Protein AF-A0A933LSF4-F1 (afdb_monomer_lite)

Foldseek 3Di:
DWDADWDQDPNDIDGDDPDPPVQDTDDDDDDDPDPKDKDKDKDAQADDQSWDWDWAPDPDSQATWTFIDGQNQQKTWIWGRHNNDTDTPDIDGHDPPTDDGRDIDMDMDID

Secondary structure (DSSP, 8-state):
-B-S-EEEETTEEEE--S---SSPP-B--PPPS-SS-EEEEEE---STT-EEEEEEEEEETTEEEEEEEETTTTEEEEEEEETTEEEEEEEEEPPSSPP-TT--EEEEEE-

Radius of gyration: 13.78 Å; chains: 1; bounding box: 34×35×35 Å

pLDDT: mean 86.07, std 11.58, range [51.16, 98.0]

Structure (mmCIF, N/CA/C/O backbone):
data_AF-A0A933LSF4-F1
#
_entry.id   AF-A0A933LSF4-F1
#
loop_
_atom_site.group_PDB
_atom_site.id
_atom_site.type_symbol
_atom_site.label_atom_id
_atom_site.label_alt_id
_atom_site.label_comp_id
_atom_site.label_asym_id
_atom_site.label_entity_id
_atom_site.label_seq_id
_atom_site.pdbx_PDB_ins_code
_atom_site.Cartn_x
_atom_site.Cartn_y
_atom_site.Cartn_z
_atom_site.occupancy
_atom_site.B_iso_or_equiv
_atom_site.auth_seq_id
_atom_site.auth_comp_id
_atom_site.auth_asym_id
_atom_site.auth_atom_id
_atom_site.pdbx_PDB_model_num
ATOM 1 N N . MET A 1 1 ? 17.185 -1.606 -0.498 1.00 57.97 1 MET A N 1
ATOM 2 C CA . MET A 1 1 ? 17.235 -0.217 -1.018 1.00 57.97 1 MET A CA 1
ATOM 3 C C . MET A 1 1 ? 16.125 0.599 -0.364 1.00 57.97 1 MET A C 1
ATOM 5 O O . MET A 1 1 ? 15.085 0.028 -0.051 1.00 57.97 1 MET A O 1
ATOM 9 N N . THR A 1 2 ? 16.356 1.887 -0.109 1.00 63.44 2 THR A N 1
ATOM 10 C CA . THR A 1 2 ? 15.407 2.807 0.543 1.00 63.44 2 THR A CA 1
ATOM 11 C C . THR A 1 2 ? 15.080 3.956 -0.401 1.00 63.44 2 THR A C 1
ATOM 13 O O . THR A 1 2 ? 15.995 4.671 -0.800 1.00 63.44 2 THR A O 1
ATOM 16 N N . SER A 1 3 ? 13.807 4.144 -0.746 1.00 73.12 3 SER A N 1
ATOM 17 C CA . SER A 1 3 ? 13.316 5.414 -1.294 1.00 73.12 3 SER A CA 1
ATOM 18 C C . SER A 1 3 ? 12.595 6.196 -0.200 1.00 73.12 3 SER A C 1
ATOM 20 O O . SER A 1 3 ? 11.920 5.608 0.650 1.00 73.12 3 SER A O 1
ATOM 22 N N . GLY A 1 4 ? 12.764 7.516 -0.213 1.00 76.06 4 GLY A N 1
ATOM 23 C CA . GLY A 1 4 ? 12.236 8.404 0.814 1.00 76.06 4 GLY A CA 1
ATOM 24 C C . GLY A 1 4 ? 13.066 8.494 2.098 1.00 76.06 4 GLY A C 1
ATOM 25 O O . GLY A 1 4 ? 14.051 7.775 2.287 1.00 76.06 4 GLY A O 1
ATOM 26 N N . THR A 1 5 ? 12.650 9.386 2.987 1.00 83.12 5 THR A N 1
ATOM 27 C CA . THR A 1 5 ? 13.227 9.638 4.307 1.00 83.12 5 THR A CA 1
ATOM 28 C C . THR A 1 5 ? 12.510 8.785 5.338 1.00 83.12 5 THR A C 1
ATOM 30 O O . THR A 1 5 ? 11.282 8.785 5.435 1.00 83.12 5 THR A O 1
ATOM 33 N N . TRP A 1 6 ? 13.294 8.045 6.115 1.00 84.69 6 TRP A N 1
ATOM 34 C CA . TRP A 1 6 ? 12.798 7.148 7.148 1.00 84.69 6 TRP A CA 1
ATOM 35 C C . TRP A 1 6 ? 13.544 7.404 8.450 1.00 84.69 6 TRP A C 1
ATOM 37 O O . TRP A 1 6 ? 14.774 7.461 8.451 1.00 84.69 6 TRP A O 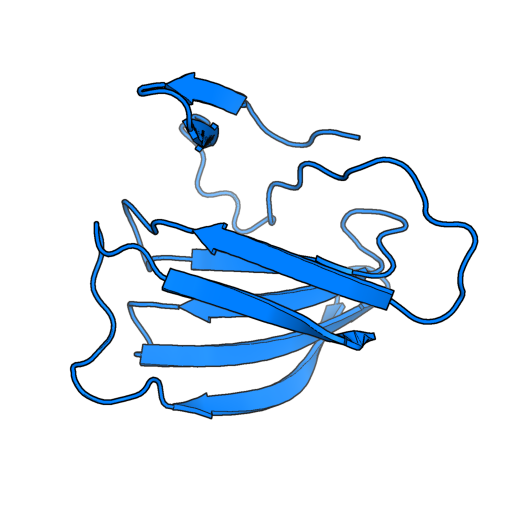1
ATOM 47 N N . GLY A 1 7 ? 12.808 7.486 9.551 1.00 85.94 7 GLY A N 1
ATOM 48 C CA . GLY A 1 7 ? 13.350 7.609 10.900 1.00 85.94 7 GLY A CA 1
ATOM 49 C C . GLY A 1 7 ? 12.762 6.551 11.824 1.00 85.94 7 GLY A C 1
ATOM 50 O O . GLY A 1 7 ? 11.694 6.006 11.558 1.00 85.94 7 GLY A O 1
ATOM 51 N N . ILE A 1 8 ? 13.457 6.250 12.918 1.00 88.81 8 ILE A N 1
ATOM 52 C CA . ILE A 1 8 ? 12.867 5.474 14.011 1.00 88.81 8 ILE A CA 1
ATOM 53 C C . ILE A 1 8 ? 12.221 6.469 14.974 1.00 88.81 8 ILE A C 1
ATOM 55 O O . ILE A 1 8 ? 12.891 7.373 15.466 1.00 88.81 8 ILE A O 1
ATOM 59 N N . SER A 1 9 ? 10.930 6.300 15.242 1.00 87.44 9 SER A N 1
ATOM 60 C CA . SER A 1 9 ? 10.165 7.083 16.213 1.00 87.44 9 SER A CA 1
ATOM 61 C C . SER A 1 9 ? 9.269 6.142 17.007 1.00 87.44 9 SER A C 1
ATOM 63 O O . SER A 1 9 ? 8.646 5.263 16.422 1.00 87.44 9 SER A O 1
ATOM 65 N N . ASN A 1 10 ? 9.228 6.277 18.335 1.00 86.56 10 ASN A N 1
ATOM 66 C CA . ASN A 1 10 ? 8.451 5.394 19.219 1.00 86.56 10 ASN A CA 1
ATOM 67 C C . ASN A 1 10 ? 8.680 3.892 18.948 1.00 86.56 10 ASN A C 1
ATOM 69 O O . ASN A 1 10 ? 7.745 3.095 18.954 1.00 86.56 10 ASN A O 1
ATOM 73 N N . ASN A 1 11 ? 9.935 3.509 18.678 1.00 86.94 11 ASN A N 1
ATOM 74 C CA . ASN A 1 11 ? 10.333 2.144 18.315 1.00 86.94 11 ASN A CA 1
ATOM 75 C C . ASN A 1 11 ? 9.654 1.590 17.040 1.00 86.94 11 ASN A C 1
ATOM 77 O O . ASN A 1 11 ? 9.587 0.380 16.833 1.00 86.94 11 ASN A O 1
ATOM 81 N N . GLN A 1 12 ? 9.164 2.475 16.172 1.00 87.38 12 GLN A N 1
ATOM 82 C CA . GLN A 1 12 ? 8.588 2.161 14.871 1.00 87.38 12 GLN A CA 1
ATOM 83 C C . GLN A 1 12 ? 9.391 2.845 13.771 1.00 87.38 12 GLN A C 1
ATOM 85 O O . GLN A 1 12 ? 9.872 3.969 13.925 1.00 87.38 12 GLN A O 1
ATOM 90 N N . LEU A 1 13 ? 9.532 2.168 12.636 1.00 88.50 13 LEU A N 1
ATOM 91 C CA . LEU A 1 13 ? 10.080 2.787 11.442 1.00 88.50 13 LEU A CA 1
ATOM 92 C C . LEU A 1 13 ? 8.995 3.663 10.800 1.00 88.50 13 LEU A C 1
ATOM 94 O O . LEU A 1 13 ? 8.002 3.148 10.292 1.00 88.50 13 LEU A O 1
ATOM 98 N N . ALA A 1 14 ? 9.206 4.974 10.801 1.00 87.44 14 ALA A N 1
ATOM 99 C CA . ALA A 1 14 ? 8.292 5.961 10.250 1.00 87.44 14 ALA A CA 1
ATOM 100 C C . ALA A 1 14 ? 8.849 6.543 8.951 1.00 87.44 14 ALA A C 1
ATOM 102 O O . ALA A 1 14 ? 10.030 6.893 8.872 1.00 87.44 14 ALA A O 1
ATOM 103 N N . GLN A 1 15 ? 7.992 6.662 7.940 1.00 83.31 15 GLN A N 1
ATOM 104 C CA . GLN A 1 15 ? 8.290 7.449 6.751 1.00 83.31 15 GLN A CA 1
ATOM 105 C C . GLN A 1 15 ? 8.032 8.920 7.079 1.00 83.31 15 GLN A C 1
ATOM 107 O O . GLN A 1 15 ? 6.980 9.258 7.619 1.00 83.31 15 GLN A O 1
ATOM 112 N N . THR A 1 16 ? 9.011 9.779 6.814 1.00 77.00 16 THR A N 1
ATOM 113 C CA . THR A 1 16 ? 8.997 11.185 7.237 1.00 77.00 16 THR A CA 1
ATOM 114 C C . THR A 1 16 ? 9.196 12.154 6.076 1.00 77.00 16 THR A C 1
ATOM 116 O O . THR A 1 16 ? 9.515 13.316 6.328 1.00 77.00 16 THR A O 1
ATOM 119 N N . ASP A 1 17 ? 9.060 11.725 4.811 1.00 71.81 17 ASP A N 1
ATOM 120 C CA . ASP A 1 17 ? 9.148 12.705 3.723 1.00 71.81 17 ASP A CA 1
ATOM 121 C C . ASP A 1 17 ? 7.950 13.650 3.739 1.00 71.81 17 ASP A C 1
ATOM 123 O O . ASP A 1 17 ? 6.808 13.199 3.845 1.00 71.81 17 ASP A O 1
ATOM 127 N N . PRO A 1 18 ? 8.187 14.945 3.490 1.00 52.75 18 PRO A N 1
ATOM 128 C CA . PRO A 1 18 ? 7.129 15.933 3.346 1.00 52.75 18 PRO A CA 1
ATOM 129 C C . PRO A 1 18 ? 6.410 15.892 1.981 1.00 52.75 18 PRO A C 1
ATOM 131 O O . PRO A 1 18 ? 5.549 16.735 1.744 1.00 52.75 18 PRO A O 1
ATOM 134 N N . ILE A 1 19 ? 6.739 14.965 1.064 1.00 54.91 19 ILE A N 1
ATOM 135 C CA . ILE A 1 19 ? 6.263 15.005 -0.334 1.00 54.91 19 ILE A CA 1
ATOM 136 C C . ILE A 1 19 ? 5.343 13.836 -0.709 1.00 54.91 19 ILE A C 1
ATOM 138 O O . ILE A 1 19 ? 5.726 12.669 -0.697 1.00 54.91 19 ILE A O 1
ATOM 142 N N . SER A 1 20 ? 4.135 14.202 -1.139 1.00 53.41 20 SER A N 1
ATOM 143 C CA . SER A 1 20 ? 3.059 13.376 -1.691 1.00 53.41 20 SER A CA 1
ATOM 144 C C . SER A 1 20 ? 3.259 13.062 -3.182 1.00 53.41 20 SER A C 1
ATOM 146 O O . SER A 1 20 ? 2.393 13.343 -4.007 1.00 53.41 20 SER A O 1
ATOM 148 N N . SER A 1 21 ? 4.395 12.486 -3.580 1.00 51.16 21 SER A N 1
ATOM 149 C CA . SER A 1 21 ? 4.689 12.290 -5.014 1.00 51.16 21 SER A CA 1
ATOM 150 C C . SER A 1 21 ? 3.873 11.180 -5.697 1.00 51.16 21 SER A C 1
ATOM 152 O O . SER A 1 21 ? 4.084 10.907 -6.874 1.00 51.16 21 SER A O 1
ATOM 154 N N . GLY A 1 22 ? 2.961 10.502 -4.989 1.00 53.38 22 GLY A N 1
ATOM 155 C CA . GLY A 1 22 ? 2.219 9.350 -5.521 1.00 53.38 22 GLY A CA 1
ATOM 156 C C . GLY A 1 22 ? 3.098 8.124 -5.813 1.00 53.38 22 GLY A C 1
ATOM 157 O O . GLY A 1 22 ? 2.577 7.075 -6.186 1.00 53.38 22 GLY A O 1
ATOM 158 N N . VAL A 1 23 ? 4.416 8.233 -5.612 1.00 56.28 23 VAL A N 1
ATOM 159 C CA . VAL A 1 23 ? 5.376 7.140 -5.744 1.00 56.28 23 VAL A CA 1
ATOM 160 C C . VAL A 1 23 ? 5.454 6.412 -4.403 1.00 56.28 23 VAL A C 1
ATOM 162 O O . VAL A 1 23 ? 5.729 7.053 -3.386 1.00 56.28 23 VAL A O 1
ATOM 165 N N . PRO A 1 24 ? 5.241 5.086 -4.360 1.00 64.31 24 PRO A N 1
ATOM 166 C CA . PRO A 1 24 ? 5.434 4.323 -3.137 1.00 64.31 24 PRO A CA 1
ATOM 167 C C . PRO A 1 24 ? 6.886 4.457 -2.669 1.00 64.31 24 PRO A C 1
ATOM 169 O O . PRO A 1 24 ? 7.823 4.083 -3.379 1.00 64.31 24 PRO A O 1
ATOM 172 N N . THR A 1 25 ? 7.086 4.982 -1.465 1.00 66.75 25 THR A N 1
ATOM 173 C CA . THR A 1 25 ? 8.375 4.894 -0.783 1.00 66.75 25 THR A CA 1
ATOM 174 C C . THR A 1 25 ? 8.505 3.496 -0.192 1.00 66.75 25 THR A C 1
ATOM 176 O O . THR A 1 25 ? 7.599 2.986 0.466 1.00 66.75 25 THR A O 1
ATOM 179 N N . VAL A 1 26 ? 9.619 2.828 -0.481 1.00 68.44 26 VAL A N 1
ATOM 180 C CA . VAL A 1 26 ? 9.831 1.429 -0.108 1.00 68.44 26 VAL A CA 1
ATOM 181 C C . VAL A 1 26 ? 11.120 1.321 0.678 1.00 68.44 26 VAL A C 1
ATOM 183 O O . VAL A 1 26 ? 12.179 1.776 0.241 1.00 68.44 26 VAL A O 1
ATOM 186 N N . ARG A 1 27 ? 11.042 0.646 1.824 1.00 69.06 27 ARG A N 1
ATOM 187 C CA . ARG A 1 27 ? 12.203 0.055 2.480 1.00 69.06 27 ARG A CA 1
ATOM 188 C C . ARG A 1 27 ? 12.099 -1.461 2.360 1.00 69.06 27 ARG A C 1
ATOM 190 O O . ARG A 1 27 ? 11.196 -2.073 2.919 1.00 69.06 27 ARG A O 1
ATOM 197 N N . SER A 1 28 ? 13.026 -2.053 1.614 1.00 66.94 28 SER A N 1
ATOM 198 C CA . SER A 1 28 ? 13.133 -3.507 1.447 1.00 66.94 28 SER A CA 1
ATOM 199 C C . SER A 1 28 ? 14.032 -4.133 2.515 1.00 66.94 28 SER A C 1
ATOM 201 O O . SER A 1 28 ? 15.047 -3.547 2.900 1.00 66.94 28 SER A O 1
ATOM 203 N N . ALA A 1 29 ? 13.665 -5.338 2.958 1.00 67.75 29 ALA A N 1
ATOM 204 C CA . ALA A 1 29 ? 14.567 -6.252 3.654 1.00 67.75 29 ALA A CA 1
ATOM 205 C C . ALA A 1 29 ? 15.566 -6.887 2.664 1.00 67.75 29 ALA A C 1
ATOM 207 O O . ALA A 1 29 ? 15.487 -6.662 1.453 1.00 67.75 29 ALA A O 1
ATOM 208 N N . SER A 1 30 ? 16.516 -7.670 3.176 1.00 70.00 30 SER A N 1
ATOM 209 C CA . SER A 1 30 ? 17.421 -8.482 2.358 1.00 70.00 30 SER A CA 1
ATOM 210 C C . SER A 1 30 ? 16.650 -9.450 1.454 1.00 70.00 30 SER A C 1
ATOM 212 O O . SER A 1 30 ? 15.565 -9.919 1.801 1.00 70.00 30 SER A O 1
ATOM 214 N N . ALA A 1 31 ? 17.222 -9.750 0.286 1.00 71.75 31 ALA A N 1
ATOM 215 C CA . ALA A 1 31 ? 16.656 -10.734 -0.627 1.00 71.75 31 ALA A CA 1
ATOM 216 C C . ALA A 1 31 ? 16.561 -12.108 0.055 1.00 71.75 31 ALA A C 1
ATOM 218 O O . ALA A 1 31 ? 17.503 -12.545 0.720 1.00 71.75 31 ALA A O 1
ATOM 219 N N . LEU A 1 32 ? 15.424 -12.777 -0.124 1.00 75.62 32 LEU A N 1
ATOM 220 C CA . LEU A 1 32 ? 15.225 -14.161 0.295 1.00 75.62 32 LEU A CA 1
ATOM 221 C C . LEU A 1 32 ? 15.570 -15.087 -0.874 1.00 75.62 32 LEU A C 1
ATOM 223 O O . LEU A 1 32 ? 15.238 -14.785 -2.019 1.00 75.62 32 LEU A O 1
ATOM 227 N N . ALA A 1 33 ? 16.245 -16.201 -0.587 1.00 78.56 33 ALA A N 1
ATOM 228 C CA . ALA A 1 33 ? 16.613 -17.189 -1.604 1.00 78.56 33 ALA A CA 1
ATOM 229 C C . ALA A 1 33 ? 15.427 -18.084 -2.010 1.00 78.56 33 ALA A C 1
ATOM 231 O O . ALA A 1 33 ? 15.443 -18.690 -3.078 1.00 78.56 33 ALA A O 1
ATOM 232 N N . GLN A 1 34 ? 14.409 -18.187 -1.152 1.00 84.94 34 GLN A N 1
ATOM 233 C CA . GLN A 1 34 ? 13.209 -18.976 -1.403 1.00 84.94 34 GLN A CA 1
ATOM 234 C C . GLN A 1 34 ? 12.319 -18.303 -2.452 1.00 84.94 34 GLN A C 1
ATOM 236 O O . GLN A 1 34 ? 12.088 -17.094 -2.402 1.00 84.94 34 GLN A O 1
ATOM 241 N N . ALA A 1 35 ? 11.788 -19.108 -3.376 1.00 85.00 35 ALA A N 1
ATOM 242 C CA . ALA A 1 35 ? 10.842 -18.640 -4.384 1.00 85.00 35 ALA A CA 1
ATOM 243 C C . ALA A 1 35 ? 9.534 -18.157 -3.749 1.00 85.00 35 ALA A C 1
ATOM 245 O O . ALA A 1 35 ? 9.040 -17.100 -4.142 1.00 85.00 35 ALA A O 1
ATOM 246 N N . ASP A 1 36 ? 9.044 -18.898 -2.753 1.00 90.88 36 ASP A N 1
ATOM 247 C CA . ASP A 1 36 ? 7.782 -18.634 -2.074 1.00 90.88 36 ASP A CA 1
ATOM 248 C C . ASP A 1 36 ? 8.035 -18.314 -0.603 1.00 90.88 36 ASP A C 1
ATOM 250 O O . ASP A 1 36 ? 8.880 -18.930 0.058 1.00 90.88 36 ASP A O 1
ATOM 254 N N . TYR A 1 37 ? 7.330 -17.312 -0.091 1.00 90.75 37 TYR A N 1
ATOM 255 C CA . TYR A 1 37 ? 7.528 -16.819 1.267 1.00 90.75 37 TYR A CA 1
ATOM 256 C C . TYR A 1 37 ? 6.336 -15.998 1.755 1.00 90.75 37 TYR A C 1
ATOM 258 O O . TYR A 1 37 ? 5.406 -15.665 1.023 1.00 90.75 37 TYR A O 1
ATOM 266 N N . GLN A 1 38 ? 6.377 -15.648 3.038 1.00 91.69 38 GLN A N 1
ATOM 267 C CA . GLN A 1 38 ? 5.380 -14.803 3.672 1.00 91.69 38 GLN A CA 1
ATOM 268 C C . GLN A 1 38 ? 6.037 -13.548 4.244 1.00 91.69 38 GLN A C 1
ATOM 270 O O . GLN A 1 38 ? 7.037 -13.627 4.954 1.00 91.69 38 GLN A O 1
ATOM 275 N N . ILE A 1 39 ? 5.428 -12.394 3.984 1.00 90.56 39 ILE A N 1
ATOM 276 C CA . ILE A 1 39 ? 5.763 -11.122 4.626 1.00 90.56 39 ILE A CA 1
ATOM 277 C C . ILE A 1 39 ? 4.582 -10.705 5.496 1.00 90.56 39 ILE A C 1
ATOM 279 O O . ILE A 1 39 ? 3.426 -10.789 5.076 1.00 90.56 39 ILE A O 1
ATOM 283 N N . SER A 1 40 ? 4.864 -10.214 6.698 1.00 92.56 40 SER A N 1
ATOM 284 C CA . SER A 1 40 ? 3.867 -9.563 7.543 1.00 92.56 40 SER A CA 1
ATOM 285 C C . SER A 1 40 ? 4.442 -8.337 8.230 1.00 92.56 40 SER A C 1
ATOM 287 O O . SER A 1 40 ? 5.606 -8.343 8.621 1.00 92.56 40 SER A O 1
ATOM 289 N N . SER A 1 41 ? 3.618 -7.307 8.406 1.00 91.94 41 SER A N 1
ATOM 290 C CA . SER A 1 41 ? 3.980 -6.111 9.168 1.00 91.94 41 SER A CA 1
ATOM 291 C C . SER A 1 41 ? 2.762 -5.509 9.859 1.00 91.94 41 SER A C 1
ATOM 293 O O . SER A 1 41 ? 1.623 -5.712 9.428 1.00 91.94 41 SER A O 1
ATOM 295 N N . GLN A 1 42 ? 3.029 -4.747 10.915 1.00 94.12 42 GLN A N 1
ATOM 296 C CA . GLN A 1 42 ? 2.079 -3.821 11.517 1.00 94.12 42 GLN A CA 1
ATOM 297 C C . GLN A 1 42 ? 2.278 -2.453 10.870 1.00 94.12 42 GLN A C 1
ATOM 299 O O . GLN A 1 42 ? 3.392 -1.931 10.857 1.00 94.12 42 GLN A O 1
ATOM 304 N N . LEU A 1 43 ? 1.217 -1.895 10.297 1.00 92.62 43 LEU A N 1
ATOM 305 C CA . LEU A 1 43 ? 1.264 -0.632 9.567 1.00 92.62 43 LEU A CA 1
ATOM 306 C C . LEU A 1 43 ? 0.203 0.318 10.113 1.00 92.62 43 LEU A C 1
ATOM 308 O O . LEU A 1 43 ? -0.952 -0.074 10.281 1.00 92.62 43 LEU A O 1
ATOM 312 N N . THR A 1 44 ? 0.594 1.569 10.332 1.00 93.75 44 THR A N 1
ATOM 313 C CA . THR A 1 44 ? -0.283 2.625 10.846 1.00 93.75 44 THR A CA 1
ATOM 314 C C . THR A 1 44 ? -0.337 3.761 9.820 1.00 93.75 44 THR A C 1
ATOM 316 O O . THR A 1 44 ? 0.602 4.553 9.744 1.00 93.75 44 THR A O 1
ATOM 319 N N . PRO A 1 45 ? -1.383 3.852 8.978 1.00 92.00 45 PRO A N 1
ATOM 320 C CA . PRO A 1 45 ? -1.568 4.995 8.089 1.00 92.00 45 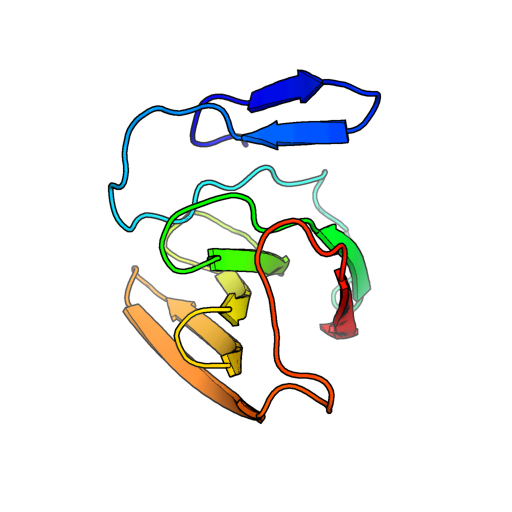PRO A CA 1
ATOM 321 C C . PRO A 1 45 ? -1.861 6.256 8.913 1.00 92.00 45 PRO A C 1
ATOM 323 O O . PRO A 1 45 ? -2.826 6.281 9.669 1.00 92.00 45 PRO A O 1
ATOM 326 N N . LEU A 1 46 ? -1.046 7.306 8.780 1.00 89.81 46 LEU A N 1
ATOM 327 C CA . LEU A 1 46 ? -1.146 8.498 9.640 1.00 89.81 46 LEU A CA 1
ATOM 328 C C . LEU A 1 46 ? -1.871 9.683 8.990 1.00 89.81 46 LEU A C 1
ATOM 330 O O . LEU A 1 46 ? -2.579 10.412 9.677 1.00 89.81 46 LEU A O 1
ATOM 334 N N . THR A 1 47 ? -1.697 9.897 7.685 1.00 86.62 47 THR A N 1
ATOM 335 C CA . THR A 1 47 ? -2.170 11.107 6.989 1.00 86.62 47 THR A CA 1
ATOM 336 C C . THR A 1 47 ? -2.668 10.808 5.567 1.00 86.62 47 THR A C 1
ATOM 338 O O . THR A 1 47 ? -2.539 9.690 5.057 1.00 86.62 47 THR A O 1
ATOM 341 N N . GLY A 1 48 ? -3.253 11.821 4.912 1.00 85.31 48 GLY A N 1
ATOM 342 C CA . GLY A 1 48 ? -3.717 1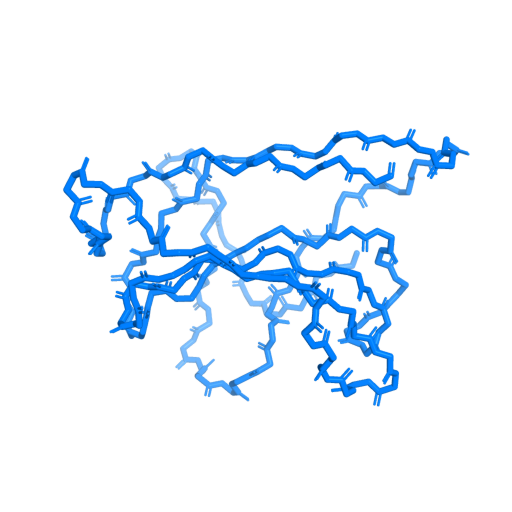1.749 3.522 1.00 85.31 48 GLY A CA 1
ATOM 343 C C . GLY A 1 48 ? -4.801 10.689 3.307 1.00 85.31 48 GLY A C 1
ATOM 344 O O . GLY A 1 48 ? -5.650 10.478 4.167 1.00 85.31 48 GLY A O 1
ATOM 345 N N . GLY A 1 49 ? -4.748 9.984 2.171 1.00 86.19 49 GLY A N 1
ATOM 346 C CA . GLY A 1 49 ? -5.656 8.865 1.876 1.00 86.19 49 GLY A CA 1
ATOM 347 C C . GLY A 1 49 ? -5.411 7.595 2.710 1.00 86.19 49 GLY A C 1
ATOM 348 O O . GLY A 1 49 ? -6.061 6.574 2.491 1.00 86.19 49 GLY A O 1
ATOM 349 N N . GLY A 1 50 ? -4.451 7.622 3.645 1.00 87.62 50 GLY A N 1
ATOM 350 C CA . GLY A 1 50 ? -4.079 6.472 4.467 1.00 87.62 50 GLY A CA 1
ATOM 351 C C . GLY A 1 50 ? -3.515 5.313 3.650 1.00 87.62 50 GLY A C 1
ATOM 352 O O . GLY A 1 50 ? -3.943 4.171 3.798 1.00 87.62 50 GLY A O 1
ATOM 353 N N . TYR A 1 51 ? -2.586 5.629 2.750 1.00 87.69 51 TYR A N 1
ATOM 354 C CA . TYR A 1 51 ? -1.935 4.676 1.858 1.00 87.69 51 TYR A CA 1
ATOM 355 C C . TYR A 1 51 ? -0.761 3.992 2.561 1.00 87.69 51 TYR A C 1
ATOM 357 O O . TYR A 1 51 ? 0.248 4.635 2.845 1.00 87.69 51 TYR A O 1
ATOM 365 N N . VAL A 1 52 ? -0.866 2.687 2.805 1.00 90.62 52 VAL A N 1
ATOM 366 C CA . VAL A 1 52 ? 0.241 1.854 3.309 1.00 90.62 52 VAL A CA 1
ATOM 367 C C . VAL A 1 52 ? 0.166 0.456 2.700 1.00 90.62 52 VAL A C 1
ATOM 369 O O . VAL A 1 52 ? -0.883 0.039 2.204 1.00 90.62 52 VAL A O 1
ATOM 372 N N . GLY A 1 53 ? 1.265 -0.297 2.715 1.00 92.62 53 GLY A N 1
ATOM 373 C CA . GLY A 1 53 ? 1.248 -1.641 2.150 1.00 92.62 53 GLY A CA 1
ATOM 374 C C . GLY A 1 53 ? 2.529 -2.441 2.319 1.00 92.62 53 GLY A C 1
ATOM 375 O O . GLY A 1 53 ? 3.510 -1.974 2.894 1.00 92.62 53 GLY A O 1
ATOM 376 N N . LEU A 1 54 ? 2.495 -3.663 1.792 1.00 93.56 54 LEU A N 1
ATOM 377 C CA . LEU A 1 54 ? 3.629 -4.577 1.710 1.00 93.56 54 LEU A CA 1
ATOM 378 C C . LEU A 1 54 ? 4.045 -4.742 0.250 1.00 93.56 54 LEU A C 1
ATOM 380 O O . LEU A 1 54 ? 3.201 -4.996 -0.610 1.00 93.56 54 LEU A O 1
ATOM 384 N N . ALA A 1 55 ? 5.347 -4.650 -0.011 1.00 91.31 55 ALA A N 1
ATOM 385 C CA . ALA A 1 55 ? 5.927 -4.998 -1.300 1.00 91.31 55 ALA A CA 1
ATOM 386 C C . ALA A 1 55 ? 6.567 -6.393 -1.237 1.00 91.31 55 ALA A C 1
ATOM 388 O O . ALA A 1 55 ? 7.254 -6.720 -0.270 1.00 91.31 55 ALA A O 1
ATOM 389 N N . ALA A 1 56 ? 6.362 -7.195 -2.279 1.00 91.06 56 ALA A N 1
ATOM 390 C CA . ALA A 1 56 ? 6.949 -8.521 -2.443 1.00 91.06 56 ALA A CA 1
ATOM 391 C C . ALA A 1 56 ? 7.588 -8.681 -3.824 1.00 91.06 56 ALA A C 1
ATOM 393 O O . ALA A 1 56 ? 7.235 -7.977 -4.771 1.00 91.06 56 ALA A O 1
ATOM 394 N N . ARG A 1 57 ? 8.534 -9.623 -3.927 1.00 89.81 57 ARG A N 1
ATOM 395 C CA . ARG A 1 57 ? 9.368 -9.894 -5.115 1.00 89.81 57 ARG A CA 1
ATOM 396 C C . ARG A 1 57 ? 9.901 -8.586 -5.720 1.00 89.81 57 ARG A C 1
ATOM 398 O O . ARG A 1 57 ? 9.822 -8.360 -6.922 1.00 89.81 57 ARG A O 1
ATOM 405 N N . TYR A 1 58 ? 10.366 -7.700 -4.838 1.00 87.81 58 TYR A N 1
ATOM 406 C CA . TYR A 1 58 ? 10.757 -6.342 -5.186 1.00 87.81 58 TYR A CA 1
ATOM 407 C C . TYR A 1 58 ? 12.100 -6.346 -5.911 1.00 87.81 58 TYR A C 1
ATOM 409 O O . TYR A 1 58 ? 13.125 -6.668 -5.311 1.00 87.81 58 TYR A O 1
ATOM 417 N N . VAL A 1 59 ? 12.082 -5.967 -7.186 1.00 87.62 59 VAL A N 1
ATOM 418 C CA . VAL A 1 59 ? 13.292 -5.718 -7.979 1.00 87.62 59 VAL A CA 1
ATOM 419 C C . VAL A 1 59 ? 13.635 -4.233 -7.903 1.00 87.62 59 VAL A C 1
ATOM 421 O O . VAL A 1 59 ? 14.739 -3.858 -7.513 1.00 87.62 59 VAL A O 1
ATOM 424 N N . ASP A 1 60 ? 12.649 -3.386 -8.198 1.00 85.00 60 ASP A N 1
ATOM 425 C CA . ASP A 1 60 ? 12.734 -1.930 -8.130 1.00 85.00 60 ASP A CA 1
ATOM 426 C C . ASP A 1 60 ? 11.327 -1.310 -7.969 1.00 85.00 60 ASP A C 1
ATOM 428 O O . ASP A 1 60 ? 10.311 -2.010 -7.883 1.00 85.00 60 ASP A O 1
ATOM 432 N N . ALA A 1 61 ? 11.253 0.025 -7.934 1.00 83.69 61 ALA A N 1
ATOM 433 C CA . ALA A 1 61 ? 9.995 0.757 -7.755 1.00 83.69 61 ALA A CA 1
ATOM 434 C C . ALA A 1 61 ? 8.988 0.530 -8.899 1.00 83.69 61 ALA A C 1
ATOM 436 O O . ALA A 1 61 ? 7.794 0.756 -8.725 1.00 83.69 61 ALA A O 1
ATOM 437 N N . ASN A 1 62 ? 9.456 0.049 -10.049 1.00 89.38 62 ASN A N 1
ATOM 438 C CA . ASN A 1 62 ? 8.667 -0.218 -11.241 1.00 89.38 62 ASN A CA 1
ATOM 439 C C . ASN A 1 62 ? 8.311 -1.705 -11.399 1.00 89.38 62 ASN A C 1
ATOM 441 O O . ASN A 1 62 ? 7.495 -2.028 -12.262 1.00 89.38 62 ASN A O 1
ATOM 445 N N . ASN A 1 63 ? 8.899 -2.601 -10.599 1.00 90.81 63 ASN A N 1
ATOM 446 C CA . ASN A 1 63 ? 8.789 -4.051 -10.755 1.00 90.81 63 ASN A CA 1
ATOM 447 C C . ASN A 1 63 ? 8.671 -4.754 -9.390 1.00 90.81 63 ASN A C 1
ATOM 449 O O . ASN A 1 63 ? 9.678 -5.081 -8.754 1.00 90.81 63 ASN A O 1
ATOM 453 N N . HIS A 1 64 ? 7.435 -4.975 -8.933 1.00 91.81 64 HIS A N 1
ATOM 454 C CA . HIS A 1 64 ? 7.123 -5.654 -7.667 1.00 91.81 64 HIS A CA 1
ATOM 455 C C . HIS A 1 64 ? 5.638 -6.055 -7.577 1.00 91.81 64 HIS A C 1
ATOM 457 O O . HIS A 1 64 ? 4.806 -5.605 -8.363 1.00 91.81 64 HIS A O 1
ATOM 463 N N . TYR A 1 65 ? 5.281 -6.875 -6.589 1.00 94.00 65 TYR A N 1
ATOM 464 C CA . TYR A 1 65 ? 3.893 -7.038 -6.144 1.00 94.00 65 TYR A CA 1
ATOM 465 C C . TYR A 1 65 ? 3.618 -6.124 -4.958 1.00 94.00 65 TYR A C 1
ATOM 467 O O . TYR A 1 65 ? 4.484 -5.963 -4.097 1.00 94.00 65 TYR A O 1
ATOM 475 N N . PHE A 1 66 ? 2.419 -5.549 -4.893 1.00 93.62 66 PHE A N 1
ATOM 476 C CA . PHE A 1 66 ? 2.059 -4.593 -3.852 1.00 93.62 66 PHE A CA 1
ATOM 477 C C . PHE A 1 66 ? 0.686 -4.893 -3.252 1.00 93.62 66 PHE A C 1
ATOM 479 O O . PHE A 1 66 ? -0.340 -4.745 -3.919 1.00 93.62 66 PHE A O 1
ATOM 486 N N . LEU A 1 67 ? 0.670 -5.302 -1.981 1.00 95.31 67 LEU A N 1
ATOM 487 C CA . LEU A 1 67 ? -0.546 -5.399 -1.179 1.00 95.31 67 LEU A CA 1
ATOM 488 C C . LEU A 1 67 ? -0.781 -4.057 -0.492 1.00 95.31 67 LEU A C 1
ATOM 490 O O . LEU A 1 67 ? -0.025 -3.668 0.395 1.00 95.31 67 LEU A O 1
ATOM 494 N N . ARG A 1 68 ? -1.844 -3.372 -0.895 1.00 93.19 68 ARG A N 1
ATOM 495 C CA . ARG A 1 68 ? -2.183 -2.020 -0.470 1.00 93.19 68 ARG A CA 1
ATOM 496 C C . ARG A 1 68 ? -3.401 -2.005 0.435 1.00 93.19 68 ARG A C 1
ATOM 498 O O . ARG A 1 68 ? -4.427 -2.569 0.069 1.00 93.19 68 ARG A O 1
ATOM 505 N N . LEU A 1 69 ? -3.320 -1.248 1.521 1.00 93.62 69 LEU A N 1
ATOM 506 C CA . LEU A 1 69 ? -4.455 -0.760 2.297 1.00 93.62 69 LEU A CA 1
ATOM 507 C C . LEU A 1 69 ? -4.663 0.732 1.993 1.00 93.62 69 LEU A C 1
ATOM 509 O O . LEU A 1 69 ? -3.693 1.491 1.918 1.00 93.62 69 LEU A O 1
ATOM 513 N N . ARG A 1 70 ? -5.919 1.142 1.792 1.00 93.12 70 ARG A N 1
ATOM 514 C CA . ARG A 1 70 ? -6.320 2.549 1.649 1.00 93.12 70 ARG A CA 1
ATOM 515 C C . ARG A 1 70 ? -7.494 2.866 2.558 1.00 93.12 70 ARG A C 1
ATOM 517 O O . ARG A 1 70 ? -8.543 2.230 2.456 1.00 93.12 70 ARG A O 1
ATOM 524 N N . VAL A 1 71 ? -7.305 3.864 3.414 1.00 94.50 71 VAL A N 1
ATOM 525 C CA . VAL A 1 71 ? -8.325 4.327 4.361 1.00 94.50 71 VAL A CA 1
ATOM 526 C C . VAL A 1 71 ? -9.437 5.087 3.637 1.00 94.50 71 VAL A C 1
ATOM 528 O O . VAL A 1 71 ? -10.608 4.808 3.865 1.00 94.50 71 VAL A O 1
ATOM 531 N N . ASP A 1 72 ? -9.087 5.988 2.719 1.00 92.88 72 ASP A N 1
ATOM 532 C CA . ASP A 1 72 ? -10.045 6.857 2.019 1.00 92.88 72 ASP A CA 1
ATOM 533 C C . ASP A 1 72 ? -11.061 6.108 1.144 1.00 92.88 72 ASP A C 1
ATOM 535 O O . ASP A 1 72 ? -12.227 6.489 1.072 1.00 92.88 72 ASP A O 1
ATOM 539 N N . THR A 1 73 ? -10.630 5.023 0.503 1.00 93.19 73 THR A N 1
ATOM 540 C CA . THR A 1 73 ? -11.476 4.149 -0.320 1.00 93.19 73 THR A CA 1
ATOM 541 C C . THR A 1 73 ? -11.930 2.888 0.412 1.00 93.19 73 THR A C 1
ATOM 543 O O . THR A 1 73 ? -12.551 2.022 -0.202 1.00 93.19 73 THR A O 1
ATOM 546 N N . ASN A 1 74 ? -11.622 2.772 1.708 1.00 94.44 74 ASN A N 1
ATOM 547 C CA . ASN A 1 74 ? 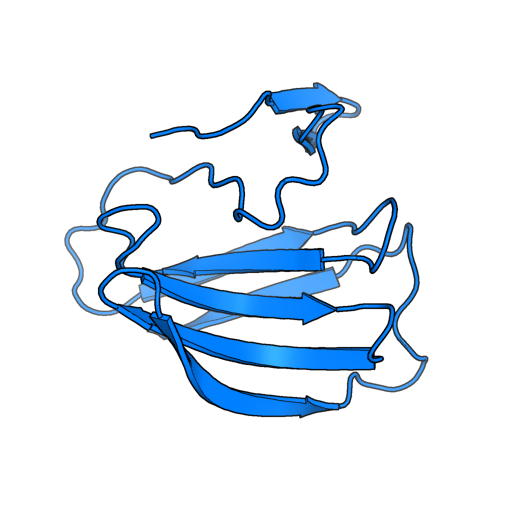-12.001 1.664 2.584 1.00 94.44 74 ASN A CA 1
ATOM 548 C C . ASN A 1 74 ? -11.780 0.267 1.966 1.00 94.44 74 ASN A C 1
ATOM 550 O O . ASN A 1 74 ? -12.666 -0.595 1.984 1.00 94.44 74 ASN A O 1
ATOM 554 N N . ASN A 1 75 ? -10.605 0.036 1.373 1.00 94.94 75 ASN A N 1
ATOM 555 C CA . ASN A 1 75 ? -10.324 -1.210 0.668 1.00 94.94 75 ASN A CA 1
ATOM 556 C C . ASN A 1 75 ? -8.882 -1.703 0.821 1.00 94.94 75 ASN A C 1
ATOM 558 O O . ASN A 1 75 ? -7.942 -0.955 1.105 1.00 94.94 75 ASN A O 1
ATOM 562 N N . VAL A 1 76 ? -8.727 -3.001 0.570 1.00 94.62 76 VAL A N 1
ATOM 563 C CA . VAL A 1 76 ? -7.442 -3.676 0.404 1.00 94.62 76 VAL A CA 1
ATOM 564 C C . VAL A 1 76 ? -7.343 -4.155 -1.040 1.00 94.62 76 VAL A C 1
ATOM 566 O O . VAL A 1 76 ? -8.312 -4.648 -1.615 1.00 94.62 76 VAL A O 1
ATOM 569 N N . SER A 1 77 ? -6.194 -3.967 -1.678 1.00 95.69 77 SER A N 1
ATOM 570 C CA . SER A 1 77 ? -5.984 -4.304 -3.090 1.00 95.69 77 SER A CA 1
ATOM 571 C C . SER A 1 77 ? -4.607 -4.908 -3.305 1.00 95.69 77 SER A C 1
ATOM 573 O O . SER A 1 77 ? -3.626 -4.411 -2.760 1.00 95.69 77 SER A O 1
ATOM 575 N N . LEU A 1 78 ? -4.524 -5.944 -4.132 1.00 96.69 78 LEU A N 1
ATOM 576 C CA . LEU A 1 78 ? -3.273 -6.544 -4.573 1.00 96.69 78 LEU A CA 1
ATOM 577 C C . LEU A 1 78 ? -2.989 -6.127 -6.014 1.00 96.69 78 LEU A C 1
ATOM 579 O O . LEU A 1 78 ? -3.814 -6.337 -6.902 1.00 96.69 78 LEU A O 1
ATOM 583 N N . TYR A 1 79 ? -1.805 -5.572 -6.242 1.00 96.62 79 TYR A N 1
ATOM 584 C CA . TYR A 1 79 ? -1.331 -5.155 -7.554 1.00 96.62 79 TYR A CA 1
ATOM 585 C C . TYR A 1 79 ? -0.097 -5.939 -7.982 1.00 96.62 79 TYR A C 1
ATOM 587 O O . TYR A 1 79 ? 0.763 -6.266 -7.162 1.00 96.62 79 TYR A O 1
ATOM 595 N N . ARG A 1 80 ? 0.028 -6.146 -9.293 1.00 96.56 80 ARG A N 1
ATOM 596 C CA . ARG A 1 80 ? 1.318 -6.330 -9.959 1.00 96.56 80 ARG A CA 1
ATOM 597 C C . ARG A 1 80 ? 1.760 -4.982 -10.514 1.00 96.56 80 ARG A C 1
ATOM 599 O O . ARG A 1 80 ? 1.001 -4.350 -11.245 1.00 96.56 80 ARG A O 1
ATOM 606 N N . VAL A 1 81 ? 2.979 -4.571 -10.195 1.00 94.25 81 VAL A N 1
ATOM 607 C CA . VAL A 1 81 ? 3.639 -3.405 -10.782 1.00 94.25 81 VAL A CA 1
ATOM 608 C C . VAL A 1 81 ? 4.689 -3.916 -11.757 1.00 94.25 81 VAL A C 1
ATOM 610 O O . VAL A 1 81 ? 5.574 -4.679 -11.368 1.00 94.25 81 VAL A O 1
ATOM 613 N N . GLN A 1 82 ? 4.553 -3.553 -13.030 1.00 96.12 82 GLN A N 1
ATOM 614 C CA . GLN A 1 82 ? 5.490 -3.934 -14.085 1.00 96.12 82 GLN A CA 1
ATOM 615 C C . GLN A 1 82 ? 5.762 -2.727 -14.978 1.00 96.12 82 GLN A C 1
ATOM 617 O O . GLN A 1 82 ? 4.826 -2.124 -15.504 1.00 96.12 82 GLN A O 1
ATOM 622 N N . GLY A 1 83 ? 7.034 -2.345 -15.115 1.00 93.69 83 GLY A N 1
ATOM 623 C CA . GLY A 1 83 ? 7.410 -1.108 -15.807 1.00 93.69 83 GLY A CA 1
ATOM 624 C C . GLY A 1 83 ? 6.713 0.141 -15.245 1.00 93.69 83 GLY A C 1
ATOM 625 O O . GLY A 1 83 ? 6.399 1.053 -16.000 1.00 93.69 83 GLY A O 1
ATOM 626 N N . GLY A 1 84 ? 6.390 0.153 -13.946 1.00 90.75 84 GLY A N 1
ATOM 627 C CA . GLY A 1 84 ? 5.681 1.252 -13.276 1.00 90.75 84 GLY A CA 1
ATOM 628 C C . GLY A 1 84 ? 4.157 1.237 -13.452 1.00 90.75 84 GLY A C 1
ATOM 629 O O . GLY A 1 84 ? 3.458 2.028 -12.823 1.00 90.75 84 GLY A O 1
ATOM 630 N N . THR A 1 85 ? 3.611 0.317 -14.253 1.00 93.75 85 THR A N 1
ATOM 631 C CA . THR A 1 85 ? 2.162 0.197 -14.462 1.00 93.75 85 THR A CA 1
ATOM 632 C C . THR A 1 85 ? 1.537 -0.718 -13.416 1.00 93.75 85 THR A C 1
ATOM 634 O O . THR A 1 85 ? 1.944 -1.871 -13.266 1.00 93.75 85 THR A O 1
ATOM 637 N N . PHE A 1 86 ? 0.515 -0.218 -12.719 1.00 94.19 86 PHE A N 1
ATOM 638 C CA . PHE A 1 86 ? -0.243 -0.967 -11.719 1.00 94.19 86 PHE A CA 1
ATOM 639 C C . PHE A 1 86 ? -1.377 -1.758 -12.378 1.00 94.19 86 PHE A C 1
ATOM 641 O O . PHE A 1 86 ? -2.340 -1.180 -12.874 1.00 94.19 86 PHE A O 1
ATOM 648 N N . SER A 1 87 ? -1.299 -3.086 -12.319 1.00 97.56 87 SER A N 1
ATOM 649 C CA . SER A 1 87 ? -2.372 -4.001 -12.725 1.00 97.56 87 SER A CA 1
ATOM 650 C C . SER A 1 87 ? -3.031 -4.608 -11.491 1.00 97.56 87 SER A C 1
ATOM 652 O O . SER A 1 87 ? -2.351 -5.240 -10.679 1.00 97.56 87 SER A O 1
ATOM 654 N N . LEU A 1 88 ? -4.340 -4.404 -11.320 1.00 97.31 88 LEU A N 1
ATOM 655 C CA . LEU A 1 88 ? -5.094 -4.977 -10.203 1.00 97.31 88 LEU A CA 1
ATOM 656 C C . LEU A 1 88 ? -5.214 -6.496 -10.384 1.00 97.31 88 LEU A C 1
ATOM 658 O O . LEU A 1 88 ? -5.711 -6.955 -11.407 1.00 97.31 88 LEU A O 1
ATOM 662 N N . LEU A 1 89 ? -4.784 -7.260 -9.383 1.00 98.00 89 LEU A N 1
ATOM 663 C CA . LEU A 1 89 ? -4.947 -8.717 -9.339 1.00 98.00 89 LEU A CA 1
ATOM 664 C C . LEU A 1 89 ? -6.170 -9.130 -8.518 1.00 98.00 89 LEU A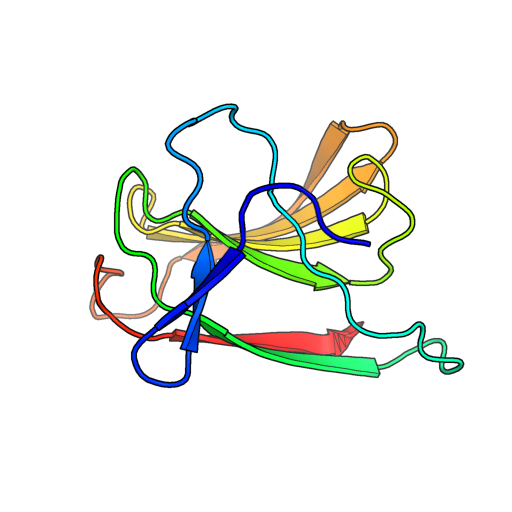 C 1
ATOM 666 O O . LEU A 1 89 ? -6.776 -10.162 -8.780 1.00 98.00 89 LEU A O 1
ATOM 670 N N . GLY A 1 90 ? -6.534 -8.327 -7.519 1.00 97.38 90 GLY A N 1
ATOM 671 C CA . GLY A 1 90 ? -7.705 -8.568 -6.687 1.00 97.38 90 GLY A CA 1
ATOM 672 C C . GLY A 1 90 ? -7.893 -7.485 -5.636 1.00 97.38 90 GLY A C 1
ATOM 673 O O . GLY A 1 90 ? -6.959 -6.757 -5.293 1.00 97.38 90 GLY A O 1
ATOM 674 N N . SER A 1 91 ? -9.109 -7.375 -5.113 1.00 96.62 91 SER A N 1
ATOM 675 C CA . SER A 1 91 ? -9.442 -6.431 -4.050 1.00 96.62 91 SER A CA 1
ATOM 676 C C . SER A 1 91 ? -10.523 -6.983 -3.141 1.00 96.62 91 SER A C 1
ATOM 678 O O . SER A 1 91 ? -11.389 -7.731 -3.587 1.00 96.62 91 SER A O 1
ATOM 680 N N . ALA A 1 92 ? -10.504 -6.541 -1.892 1.00 93.69 92 ALA A N 1
ATOM 681 C CA . ALA A 1 92 ? -11.565 -6.777 -0.931 1.00 93.69 92 ALA A CA 1
ATOM 682 C C . ALA A 1 92 ? -11.945 -5.449 -0.260 1.00 93.69 92 ALA A C 1
ATOM 684 O O . ALA A 1 92 ? -11.066 -4.602 -0.043 1.00 93.69 92 ALA A O 1
ATOM 685 N N . PRO A 1 93 ? -13.229 -5.243 0.082 1.00 89.50 93 PRO A N 1
ATOM 686 C CA . PRO A 1 93 ? -13.586 -4.177 1.004 1.00 89.50 93 PRO A CA 1
ATOM 687 C C . PRO A 1 93 ? -12.901 -4.428 2.349 1.00 89.50 93 PRO A C 1
ATOM 689 O O . PRO A 1 93 ? -12.631 -5.573 2.724 1.00 89.50 93 PRO A O 1
ATOM 692 N N . ALA A 1 94 ? -12.605 -3.358 3.076 1.00 80.56 94 ALA A N 1
ATOM 693 C CA . ALA A 1 94 ? -12.101 -3.512 4.426 1.00 80.56 94 ALA A CA 1
ATOM 694 C C . ALA A 1 94 ? -13.171 -4.113 5.362 1.00 80.56 94 ALA A C 1
ATOM 696 O O . ALA A 1 94 ? -14.367 -3.884 5.149 1.00 80.56 94 ALA A O 1
ATOM 697 N N . PRO A 1 95 ? -12.760 -4.877 6.393 1.00 76.81 95 PRO A N 1
ATOM 698 C CA . PRO A 1 95 ? -13.678 -5.416 7.396 1.00 76.81 95 PRO A CA 1
ATOM 699 C C . PRO A 1 95 ? -14.393 -4.298 8.177 1.00 76.81 95 PRO A C 1
ATOM 701 O O . PRO A 1 95 ? -13.974 -3.147 8.139 1.00 76.81 95 PRO A O 1
ATOM 704 N N . SER A 1 96 ? -15.471 -4.640 8.892 1.00 82.44 96 SER A N 1
ATOM 705 C CA . SER A 1 96 ? -16.129 -3.736 9.848 1.00 82.44 96 SER A CA 1
ATOM 706 C C . SER A 1 96 ? -15.427 -3.808 11.214 1.00 82.44 96 SER A C 1
ATOM 708 O O . SER A 1 96 ? -15.207 -4.925 11.691 1.00 82.44 96 SER A O 1
ATOM 710 N N . PRO A 1 97 ? -15.122 -2.678 11.884 1.00 87.94 97 PRO A N 1
ATOM 711 C CA . PRO A 1 97 ? -15.399 -1.294 11.482 1.00 87.94 97 PRO A CA 1
ATOM 712 C C . PRO A 1 97 ? -14.491 -0.804 10.345 1.00 87.94 97 PRO A C 1
ATOM 714 O O . PRO A 1 97 ? -13.392 -1.321 10.165 1.00 87.94 97 PRO A O 1
ATOM 717 N N . ALA A 1 98 ? -14.958 0.220 9.618 1.00 92.12 98 ALA A N 1
ATOM 718 C CA . ALA A 1 98 ? -14.228 0.833 8.508 1.00 92.12 98 ALA A CA 1
ATOM 719 C C . ALA A 1 98 ? -12.800 1.251 8.897 1.00 92.12 98 ALA A C 1
ATOM 721 O O . ALA A 1 98 ? -12.503 1.540 10.060 1.00 92.12 98 ALA A O 1
ATOM 722 N N . LEU A 1 99 ? -11.918 1.299 7.899 1.00 93.94 99 LEU A N 1
ATOM 723 C CA . LEU A 1 99 ? -10.540 1.724 8.098 1.00 93.94 99 LEU A CA 1
ATOM 724 C C . LEU A 1 99 ? -10.479 3.170 8.595 1.00 93.94 99 LEU A C 1
ATOM 726 O O . LEU A 1 99 ? -11.288 4.010 8.206 1.00 93.94 99 LEU A O 1
ATOM 730 N N . ALA A 1 100 ? -9.475 3.470 9.413 1.00 95.06 100 ALA A N 1
ATOM 731 C CA . ALA A 1 100 ? -9.240 4.800 9.949 1.00 95.06 100 ALA A CA 1
ATOM 732 C C . ALA A 1 100 ? -7.740 5.105 10.025 1.00 95.06 100 ALA A C 1
ATOM 734 O O . ALA A 1 100 ? -6.906 4.209 10.178 1.00 95.06 100 ALA A O 1
ATOM 735 N N . LEU A 1 101 ? -7.400 6.391 9.924 1.00 94.75 101 LEU A N 1
ATOM 736 C CA . LEU A 1 101 ? -6.045 6.873 10.187 1.00 94.75 101 LEU A CA 1
ATOM 737 C C . LEU A 1 101 ? -5.693 6.679 11.668 1.00 94.75 101 LEU A C 1
ATOM 739 O O . LEU A 1 101 ? -6.570 6.668 12.529 1.00 94.75 101 LEU A O 1
ATOM 743 N N . GLY A 1 102 ? -4.406 6.517 11.965 1.00 93.62 102 GLY A N 1
ATOM 744 C CA . GLY A 1 102 ? -3.893 6.287 13.319 1.00 93.62 102 GLY A CA 1
ATOM 745 C C . GLY A 1 102 ? -4.134 4.874 13.860 1.00 93.62 102 GLY A C 1
ATOM 746 O O . GLY A 1 102 ? -3.524 4.501 14.858 1.00 93.62 102 GLY A O 1
ATOM 747 N N . GLN A 1 103 ? -4.951 4.061 13.184 1.00 94.38 103 GLN A N 1
ATOM 748 C CA . GLN A 1 103 ? -5.188 2.673 13.564 1.00 94.38 103 GLN A CA 1
ATOM 749 C C . GLN A 1 103 ? -4.110 1.754 12.992 1.00 94.38 103 GLN A C 1
ATOM 751 O O . GLN A 1 103 ? -3.749 1.843 11.820 1.00 94.38 103 GLN A O 1
ATOM 756 N N . THR A 1 104 ? -3.604 0.845 13.821 1.00 94.44 104 THR A N 1
ATOM 757 C CA . THR A 1 104 ? -2.611 -0.148 13.401 1.00 94.44 104 THR A CA 1
ATOM 758 C C . THR A 1 104 ? -3.295 -1.372 12.805 1.00 94.44 104 THR A C 1
ATOM 760 O O . THR A 1 104 ? -4.152 -1.986 13.438 1.00 94.44 104 THR A O 1
ATOM 763 N N . TYR A 1 105 ? -2.863 -1.767 11.609 1.00 94.19 105 TYR A N 1
ATOM 764 C CA . TYR A 1 105 ? -3.348 -2.951 10.905 1.00 94.19 105 TYR A CA 1
ATOM 765 C C . TYR A 1 105 ? -2.239 -3.980 10.723 1.00 94.19 105 TYR A C 1
A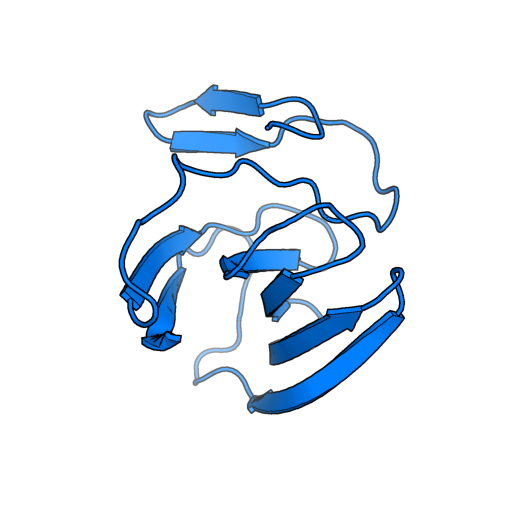TOM 767 O O . TYR A 1 105 ? -1.099 -3.639 10.408 1.00 94.19 105 TYR A O 1
ATOM 775 N N . HIS A 1 106 ? -2.595 -5.256 10.863 1.00 94.50 106 HIS A N 1
ATOM 776 C CA . HIS A 1 106 ? -1.715 -6.372 10.537 1.00 94.50 106 HIS A CA 1
ATOM 777 C C . HIS A 1 106 ? -1.959 -6.802 9.096 1.00 94.50 106 HIS A C 1
ATOM 779 O O . HIS A 1 106 ? -3.014 -7.353 8.776 1.00 94.50 106 HIS A O 1
ATOM 785 N N . LEU A 1 107 ? -0.980 -6.571 8.226 1.00 93.75 107 LEU A N 1
ATOM 786 C CA . LEU A 1 107 ? -1.014 -7.073 6.857 1.00 93.75 107 LEU A CA 1
ATOM 787 C C . LEU A 1 107 ? -0.146 -8.321 6.748 1.00 93.75 107 LEU A C 1
ATOM 789 O O . LEU A 1 107 ? 0.931 -8.400 7.342 1.00 93.75 107 LEU A O 1
ATOM 793 N N . ARG A 1 108 ? -0.615 -9.280 5.948 1.00 94.75 108 ARG A N 1
ATOM 794 C CA . ARG A 1 108 ? 0.110 -10.495 5.583 1.00 94.75 108 ARG A CA 1
ATOM 795 C C . ARG A 1 108 ? -0.028 -10.733 4.086 1.00 94.75 108 ARG A C 1
ATOM 797 O O . ARG A 1 108 ? -1.142 -10.730 3.570 1.00 94.75 108 ARG A O 1
ATOM 804 N N . LEU A 1 109 ? 1.094 -10.979 3.424 1.00 93.56 109 LEU A N 1
ATOM 805 C CA . LEU A 1 109 ? 1.169 -11.343 2.014 1.00 93.56 109 LEU A CA 1
ATOM 806 C C . LEU A 1 109 ? 1.953 -12.650 1.875 1.00 93.56 109 LEU A C 1
ATOM 808 O O . LEU A 1 109 ? 3.091 -12.730 2.336 1.00 93.56 109 LEU A O 1
ATOM 812 N N . THR A 1 110 ? 1.336 -13.647 1.244 1.00 93.81 110 THR A N 1
ATOM 813 C CA . THR A 1 110 ? 1.978 -14.900 0.824 1.00 93.81 110 THR A CA 1
ATOM 814 C C . THR A 1 110 ? 2.191 -14.833 -0.683 1.00 93.81 110 THR A C 1
ATOM 816 O O . THR A 1 110 ? 1.273 -14.442 -1.407 1.00 93.81 110 THR A O 1
ATOM 819 N N . VAL A 1 111 ? 3.400 -15.157 -1.130 1.00 88.00 111 VAL A N 1
ATOM 820 C CA . VAL A 1 111 ? 3.869 -15.047 -2.520 1.00 88.00 111 VAL A CA 1
ATOM 821 C C . VAL A 1 111 ? 4.601 -16.291 -2.943 1.00 88.00 111 VAL A C 1
ATOM 823 O O . VAL A 1 111 ? 5.155 -16.962 -2.047 1.00 88.00 111 VAL A O 1
#

Sequence (111 aa):
MTSGTWGISNNQLAQTDPISSGVPTVRSASALAQADYQISSQLTPLTGGGYVGLAARYVDANNHYFLRLRVDTNNVSLYRVQGGTFSLLGSAPAPSPALALGQTYHLRLTV